Protein AF-A0A7M3E3V0-F1 (afdb_monomer_lite)

Organism: Rhizobium leguminosarum (NCBI:txid384)

Foldseek 3Di:
DDDPPDPDDDDPPDDPVNVVVVVVVCVVCPVVVVVVVVVVVVVVLVVLQDPVSVVVVCCCVVPVDDLCVVCVVVVHHSVVSVVSVVVSVDDPDD

pLDDT: mean 76.82, std 9.9, range [41.88, 89.06]

Radius of gyration: 22.64 Å; chains: 1; bounding box: 44×32×57 Å

Secondary structure (DSSP, 8-state):
---TT-S---PSSPPHHHHHHHHHHHHHHHHHHHHHHHHHHHHHHHHTS-HHHHHHHHHHHHH---HHHHHHHTTS-HHHHHHHHHHHHS----

Structure (mmCIF, N/CA/C/O backbone):
data_AF-A0A7M3E3V0-F1
#
_entry.id   AF-A0A7M3E3V0-F1
#
loop_
_atom_site.group_PDB
_atom_site.id
_atom_site.type_symbol
_atom_site.label_atom_id
_atom_site.label_alt_id
_atom_site.label_comp_id
_atom_site.label_asym_id
_atom_site.label_entity_id
_atom_site.label_seq_id
_atom_site.pdbx_PDB_ins_code
_atom_site.Cartn_x
_atom_site.Cartn_y
_atom_site.Cartn_z
_atom_site.occupancy
_atom_site.B_iso_or_equiv
_atom_site.auth_seq_id
_atom_site.auth_comp_id
_atom_site.auth_asym_id
_atom_site.auth_atom_id
_atom_site.pdbx_PDB_model_num
ATOM 1 N N . MET A 1 1 ? 17.456 -20.615 -23.378 1.00 43.47 1 MET A N 1
ATOM 2 C CA . MET A 1 1 ? 16.477 -20.514 -22.271 1.00 43.47 1 MET A CA 1
ATOM 3 C C . MET A 1 1 ? 16.584 -19.126 -21.655 1.00 43.47 1 MET A C 1
ATOM 5 O O . MET A 1 1 ? 17.691 -18.704 -21.343 1.00 43.47 1 MET A O 1
ATOM 9 N N . MET A 1 2 ? 15.472 -18.395 -21.548 1.00 53.22 2 MET A N 1
ATOM 10 C CA . MET A 1 2 ? 15.442 -17.047 -20.965 1.00 53.22 2 MET A CA 1
ATOM 11 C C . MET A 1 2 ? 15.633 -17.151 -19.446 1.00 53.22 2 MET A C 1
ATOM 13 O O . MET A 1 2 ? 14.904 -17.886 -18.784 1.00 53.22 2 MET A O 1
ATOM 17 N N . LYS A 1 3 ? 16.619 -16.440 -18.884 1.00 50.69 3 LYS A N 1
ATOM 18 C CA . LYS A 1 3 ? 16.751 -16.308 -17.426 1.00 50.69 3 LYS A CA 1
ATOM 19 C C . LYS A 1 3 ? 15.650 -15.372 -16.909 1.00 50.69 3 LYS A C 1
ATOM 21 O O . LYS A 1 3 ? 15.401 -14.350 -17.556 1.00 50.69 3 LYS A O 1
ATOM 26 N N . PRO A 1 4 ? 15.020 -15.663 -15.759 1.00 41.88 4 PRO A N 1
ATOM 27 C CA . PRO A 1 4 ? 14.064 -14.741 -15.157 1.00 41.88 4 PRO A CA 1
ATOM 28 C C . PRO A 1 4 ? 14.765 -13.403 -14.869 1.00 41.88 4 PRO A C 1
ATOM 30 O O . PRO A 1 4 ? 15.681 -13.343 -14.055 1.00 41.88 4 PRO A O 1
ATOM 33 N N . GLY A 1 5 ? 14.373 -12.350 -15.598 1.00 60.50 5 GLY A N 1
ATOM 34 C CA . GLY A 1 5 ? 14.910 -10.988 -15.460 1.00 60.50 5 GLY A CA 1
ATOM 35 C C . GLY A 1 5 ? 15.518 -10.368 -16.726 1.00 60.50 5 GLY A C 1
ATOM 36 O O . GLY A 1 5 ? 15.683 -9.151 -16.771 1.00 60.50 5 GLY A O 1
ATOM 37 N N . ALA A 1 6 ? 15.811 -11.150 -17.769 1.00 66.12 6 ALA A N 1
ATOM 38 C CA . ALA A 1 6 ? 16.307 -10.600 -19.033 1.00 66.12 6 ALA A CA 1
ATOM 39 C C . ALA A 1 6 ? 15.148 -10.033 -19.873 1.00 66.12 6 ALA A C 1
ATOM 41 O O . ALA A 1 6 ? 14.236 -10.768 -20.247 1.00 66.12 6 ALA A O 1
ATOM 42 N N . MET A 1 7 ? 15.170 -8.720 -20.140 1.00 67.12 7 MET A N 1
ATOM 43 C CA . MET A 1 7 ? 14.136 -8.049 -20.944 1.00 67.12 7 MET A CA 1
ATOM 44 C C . MET A 1 7 ? 14.368 -8.156 -22.451 1.00 67.12 7 MET A C 1
ATOM 46 O O . MET A 1 7 ? 13.404 -8.087 -23.204 1.00 67.12 7 MET A O 1
ATOM 50 N N . ASP A 1 8 ? 15.622 -8.292 -22.875 1.00 72.19 8 ASP A N 1
ATOM 51 C CA . ASP A 1 8 ? 16.003 -8.374 -24.281 1.00 72.19 8 ASP A CA 1
ATOM 52 C C . ASP A 1 8 ? 17.250 -9.262 -24.409 1.00 72.19 8 ASP A C 1
ATOM 54 O O . ASP A 1 8 ? 18.092 -9.286 -23.505 1.00 72.19 8 ASP A O 1
ATOM 58 N N . PHE A 1 9 ? 17.351 -10.016 -25.502 1.00 77.69 9 PHE A N 1
ATOM 59 C CA . PHE A 1 9 ? 18.486 -10.894 -25.790 1.00 77.69 9 PHE A CA 1
ATOM 60 C C . PHE A 1 9 ? 19.093 -10.499 -27.132 1.00 77.69 9 PHE A C 1
ATOM 62 O O . PHE A 1 9 ? 18.518 -10.751 -28.187 1.00 77.69 9 PHE A O 1
ATOM 69 N N . LEU A 1 10 ? 20.289 -9.913 -27.086 1.00 78.50 10 LEU A N 1
ATOM 70 C CA . LEU A 1 10 ? 21.053 -9.558 -28.277 1.00 78.50 10 LEU A CA 1
ATOM 71 C C . LEU A 1 10 ? 22.055 -10.670 -28.586 1.00 78.50 10 LEU A C 1
ATOM 73 O O . LEU A 1 10 ? 22.961 -10.947 -27.798 1.00 78.50 10 LEU A O 1
ATOM 77 N N . THR A 1 11 ? 21.876 -11.321 -29.734 1.00 76.31 11 THR A N 1
ATOM 78 C CA . THR A 1 11 ? 22.788 -12.368 -30.212 1.00 76.31 11 THR A CA 1
ATOM 79 C C . THR A 1 11 ? 23.861 -11.727 -31.082 1.00 76.31 11 THR A C 1
ATOM 81 O O . THR A 1 11 ? 23.567 -10.842 -31.882 1.00 76.31 11 THR A O 1
ATOM 84 N N . LYS A 1 12 ? 25.120 -12.136 -30.907 1.00 72.38 12 LYS A N 1
ATOM 85 C CA . LYS A 1 12 ? 26.232 -11.589 -31.690 1.00 72.38 12 LYS A CA 1
ATOM 86 C C . LYS A 1 12 ? 26.132 -11.986 -33.178 1.00 72.38 12 LYS A C 1
ATOM 88 O O . LYS A 1 12 ? 25.685 -13.099 -33.450 1.00 72.38 12 LYS A O 1
ATOM 93 N N . PRO A 1 13 ? 26.640 -11.147 -34.102 1.00 79.31 13 PRO A N 1
ATOM 94 C CA . PRO A 1 13 ? 27.142 -9.792 -33.868 1.00 79.31 13 PRO A CA 1
ATOM 95 C C . PRO A 1 13 ? 25.971 -8.801 -33.762 1.00 79.31 13 PRO A C 1
ATOM 97 O O . PRO A 1 13 ? 25.211 -8.619 -34.706 1.00 79.31 13 PRO A O 1
ATOM 100 N N . ALA A 1 14 ? 25.823 -8.164 -32.600 1.00 75.44 14 ALA A N 1
ATOM 101 C CA . ALA A 1 14 ? 24.856 -7.091 -32.405 1.00 75.44 14 ALA A CA 1
ATOM 102 C C . ALA A 1 14 ? 25.562 -5.761 -32.675 1.00 75.44 14 ALA A C 1
ATOM 104 O O . ALA A 1 14 ? 26.685 -5.569 -32.210 1.00 75.44 14 ALA A O 1
ATOM 105 N N . SER A 1 15 ? 24.922 -4.871 -33.430 1.00 85.69 15 SER A N 1
ATOM 106 C CA . SER A 1 15 ? 25.475 -3.540 -33.689 1.00 85.69 15 SER A CA 1
ATOM 107 C C . SER A 1 15 ? 25.353 -2.643 -32.453 1.00 85.69 15 SER A C 1
ATOM 109 O O . SER A 1 15 ? 24.428 -2.810 -31.649 1.00 85.69 15 SER A O 1
ATOM 111 N N . ASP A 1 16 ? 26.235 -1.651 -32.335 1.00 85.06 16 ASP A N 1
ATOM 112 C CA . ASP A 1 16 ? 26.190 -0.655 -31.257 1.00 85.06 16 ASP A CA 1
ATOM 113 C C . ASP A 1 16 ? 24.848 0.089 -31.226 1.00 85.06 16 ASP A C 1
ATOM 115 O O . ASP A 1 16 ? 24.292 0.338 -30.156 1.00 85.06 16 ASP A O 1
ATOM 119 N N . GLN A 1 17 ? 24.261 0.357 -32.396 1.00 85.19 17 GLN A N 1
ATOM 120 C CA . GLN A 1 17 ? 22.945 0.986 -32.493 1.00 85.19 17 GLN A CA 1
ATOM 121 C C . GLN A 1 17 ? 21.845 0.090 -31.909 1.00 85.19 17 GLN A C 1
ATOM 123 O O . GLN A 1 17 ? 20.986 0.558 -31.169 1.00 85.19 17 GLN A O 1
ATOM 128 N N . THR A 1 18 ? 21.905 -1.220 -32.163 1.00 85.12 18 THR A N 1
ATOM 129 C CA . THR A 1 18 ? 20.943 -2.184 -31.607 1.00 85.12 18 THR A CA 1
ATOM 130 C C . THR A 1 18 ? 21.032 -2.254 -30.078 1.00 85.12 18 THR A C 1
ATOM 132 O O . THR A 1 18 ? 20.011 -2.387 -29.401 1.00 85.12 18 THR A O 1
ATOM 135 N N . LEU A 1 19 ? 22.241 -2.129 -29.520 1.00 84.44 19 LEU A N 1
ATOM 136 C CA . LEU A 1 19 ? 22.463 -2.029 -28.075 1.00 84.44 19 LEU A CA 1
ATOM 137 C C . LEU A 1 19 ? 21.860 -0.742 -27.497 1.00 84.44 19 LEU A C 1
ATOM 139 O O . LEU A 1 19 ? 21.129 -0.798 -26.505 1.00 84.44 19 LEU A O 1
ATOM 143 N N . LEU A 1 20 ? 22.128 0.406 -28.125 1.00 89.06 20 LEU A N 1
ATOM 144 C CA . LEU A 1 20 ? 21.607 1.704 -27.690 1.00 89.06 20 LEU A CA 1
ATOM 145 C C . LEU A 1 20 ? 20.075 1.759 -27.753 1.00 89.06 20 LEU A C 1
ATOM 147 O O . LEU A 1 20 ? 19.440 2.236 -26.809 1.00 89.06 20 LEU A O 1
ATOM 151 N N . ASP A 1 21 ? 19.475 1.196 -28.801 1.00 86.56 21 ASP A N 1
ATOM 152 C CA . ASP A 1 21 ? 18.022 1.122 -28.956 1.00 86.56 21 ASP A CA 1
ATOM 153 C C . ASP A 1 21 ? 17.386 0.245 -27.868 1.00 86.56 21 ASP A C 1
ATOM 155 O O . ASP A 1 21 ? 16.375 0.623 -27.268 1.00 86.56 21 ASP A O 1
ATOM 159 N N . ALA A 1 22 ? 17.992 -0.903 -27.548 1.00 85.94 22 ALA A N 1
ATOM 160 C CA . ALA A 1 22 ? 17.515 -1.780 -26.480 1.00 85.94 22 ALA A CA 1
ATOM 161 C C . ALA A 1 22 ? 17.539 -1.080 -25.106 1.00 85.94 22 ALA A C 1
ATOM 163 O O . ALA A 1 22 ? 16.560 -1.147 -24.353 1.00 85.94 22 ALA A O 1
ATOM 164 N N . VAL A 1 23 ? 18.612 -0.340 -24.802 1.00 86.56 23 VAL A N 1
ATOM 165 C CA . VAL A 1 23 ? 18.719 0.477 -23.579 1.00 86.56 23 VAL A CA 1
ATOM 166 C C . VAL A 1 23 ? 17.694 1.616 -23.579 1.00 86.56 23 VAL A C 1
ATOM 168 O O . VAL A 1 23 ? 17.062 1.885 -22.554 1.00 86.56 23 VAL A O 1
ATOM 171 N N . GLY A 1 24 ? 17.471 2.260 -24.727 1.00 87.94 24 GLY A N 1
ATOM 172 C CA . GLY A 1 24 ? 16.455 3.298 -24.892 1.00 87.94 24 GLY A CA 1
ATOM 173 C C . GLY A 1 24 ? 15.049 2.786 -24.571 1.00 87.94 24 GLY A C 1
ATOM 174 O O . GLY A 1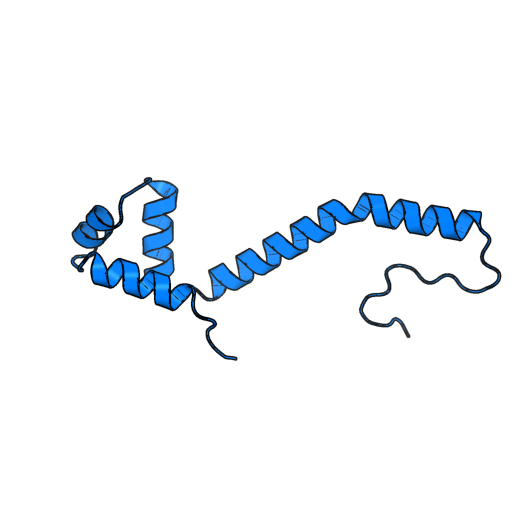 24 ? 14.348 3.375 -23.743 1.00 87.94 24 GLY A O 1
ATOM 175 N N . ARG A 1 25 ? 14.666 1.637 -25.144 1.00 84.00 25 ARG A N 1
ATOM 176 C CA . ARG A 1 25 ? 13.377 0.973 -24.873 1.00 84.00 25 ARG A CA 1
ATOM 177 C C . ARG A 1 25 ? 13.213 0.611 -23.399 1.00 84.00 25 ARG A C 1
ATOM 179 O O . ARG A 1 25 ? 12.141 0.817 -22.828 1.00 84.00 25 ARG A O 1
ATOM 186 N N . TYR A 1 26 ? 14.275 0.112 -22.769 1.00 84.50 26 TYR A N 1
ATOM 187 C CA . TYR A 1 26 ? 14.275 -0.190 -21.340 1.00 84.50 26 TYR A CA 1
ATOM 188 C C . TYR A 1 26 ? 13.997 1.056 -20.495 1.00 84.50 26 TYR A C 1
ATOM 190 O O . TYR A 1 26 ? 13.113 1.036 -19.638 1.00 84.50 26 TYR A O 1
ATOM 198 N N . ARG A 1 27 ? 14.713 2.154 -20.761 1.00 85.31 27 ARG A N 1
ATOM 199 C CA . ARG A 1 27 ? 14.604 3.399 -19.991 1.00 85.31 27 ARG A CA 1
ATOM 200 C C . ARG A 1 27 ? 13.204 4.004 -20.065 1.00 85.31 27 ARG A C 1
ATOM 202 O O . ARG A 1 27 ? 12.692 4.453 -19.047 1.00 85.31 27 ARG A O 1
ATOM 209 N N . VAL A 1 28 ? 12.567 3.966 -21.236 1.00 87.44 28 VAL A N 1
ATOM 210 C CA . VAL A 1 28 ? 11.187 4.452 -21.418 1.00 87.44 28 VAL A CA 1
ATOM 211 C C . VAL A 1 28 ? 10.185 3.604 -20.627 1.00 87.44 28 VAL 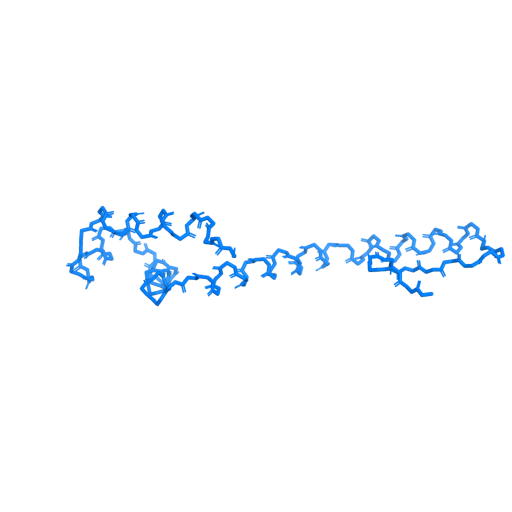A C 1
ATOM 213 O O . VAL A 1 28 ? 9.256 4.134 -20.023 1.00 87.44 28 VAL A O 1
ATOM 216 N N . GLY A 1 29 ? 10.376 2.283 -20.587 1.00 80.88 29 GLY A N 1
ATOM 217 C CA . GLY A 1 29 ? 9.496 1.371 -19.852 1.00 80.88 29 GLY A CA 1
ATOM 218 C C . GLY A 1 29 ? 9.754 1.303 -18.342 1.00 80.88 29 GLY A C 1
ATOM 219 O O . GLY A 1 29 ? 8.931 0.743 -17.615 1.00 80.88 29 GLY A O 1
ATOM 220 N N . TRP A 1 30 ? 10.880 1.836 -17.863 1.00 83.25 30 TRP A N 1
ATOM 221 C CA . TRP A 1 30 ? 11.322 1.698 -16.476 1.00 83.25 30 TRP A CA 1
ATOM 222 C C . TRP A 1 30 ? 10.362 2.320 -15.448 1.00 83.25 30 TRP A C 1
ATOM 224 O O . TRP A 1 30 ? 9.953 1.582 -14.548 1.00 83.25 30 TRP A O 1
ATOM 234 N N . PRO A 1 31 ? 9.905 3.586 -15.587 1.00 84.50 31 PRO A N 1
ATOM 235 C CA . PRO A 1 31 ? 9.034 4.218 -14.591 1.00 84.50 31 PRO A CA 1
ATOM 236 C C . PRO A 1 31 ? 7.739 3.433 -14.351 1.00 84.50 31 PRO A C 1
ATOM 238 O O . PRO A 1 31 ? 7.397 3.094 -13.217 1.00 84.50 31 PRO A O 1
ATOM 241 N N . ARG A 1 32 ? 7.076 3.022 -15.438 1.00 83.38 32 ARG A N 1
ATOM 242 C CA . ARG A 1 32 ? 5.822 2.258 -15.389 1.00 83.38 32 ARG A CA 1
ATOM 243 C C . ARG A 1 32 ? 6.002 0.886 -14.732 1.00 83.38 32 ARG A C 1
ATOM 245 O O . ARG A 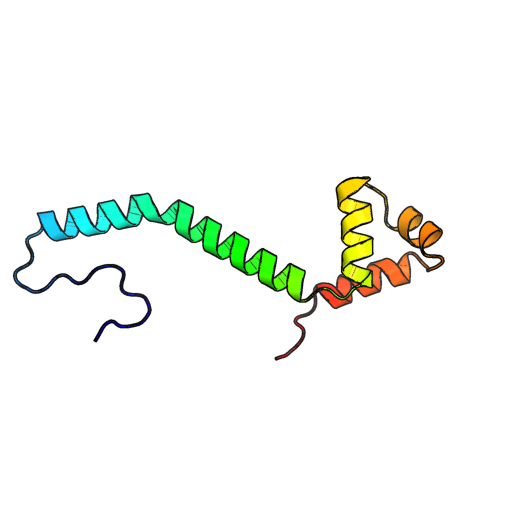1 32 ? 5.110 0.396 -14.044 1.00 83.38 32 ARG A O 1
ATOM 252 N N . ARG A 1 33 ? 7.166 0.254 -14.917 1.00 81.31 33 ARG A N 1
ATOM 253 C CA . ARG A 1 33 ? 7.505 -1.016 -14.253 1.00 81.31 33 ARG A CA 1
ATOM 254 C C . ARG A 1 33 ? 7.767 -0.819 -12.766 1.00 81.31 33 ARG A C 1
ATOM 256 O O . ARG A 1 33 ? 7.277 -1.615 -11.969 1.00 81.31 33 ARG A O 1
ATOM 263 N N . THR A 1 34 ? 8.503 0.223 -12.381 1.00 84.31 34 THR A N 1
ATOM 264 C CA . THR A 1 34 ? 8.733 0.529 -10.963 1.00 84.31 34 THR A CA 1
ATOM 265 C C . THR A 1 34 ? 7.430 0.846 -10.236 1.00 84.31 34 THR A C 1
ATOM 267 O O . THR A 1 34 ? 7.206 0.322 -9.147 1.00 84.31 34 THR A O 1
ATOM 270 N N . GLU A 1 35 ? 6.519 1.589 -10.866 1.00 86.31 35 GLU A N 1
ATOM 271 C CA . GLU A 1 35 ? 5.174 1.826 -10.335 1.00 86.31 35 GLU A CA 1
ATOM 272 C C . GLU A 1 35 ? 4.389 0.523 -10.178 1.00 86.31 35 GLU A C 1
ATOM 274 O O . GLU A 1 35 ? 3.837 0.264 -9.111 1.00 86.31 35 GLU A O 1
ATOM 279 N N . ALA A 1 36 ? 4.393 -0.348 -11.191 1.00 85.38 36 ALA A N 1
ATOM 280 C CA . ALA A 1 36 ? 3.713 -1.639 -11.114 1.00 85.38 36 ALA A CA 1
ATOM 281 C C . ALA A 1 36 ? 4.254 -2.525 -9.976 1.00 85.38 36 ALA A C 1
ATOM 283 O O . ALA A 1 36 ? 3.478 -3.205 -9.305 1.00 85.38 36 ALA A O 1
ATOM 284 N N . ILE A 1 37 ? 5.566 -2.494 -9.712 1.00 87.38 37 ILE A N 1
ATOM 28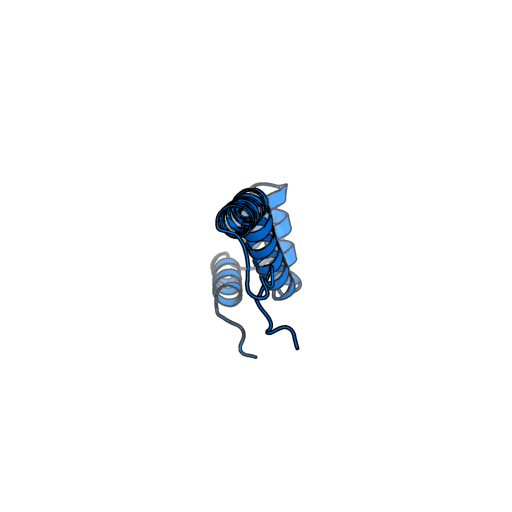5 C CA . ILE A 1 37 ? 6.181 -3.201 -8.577 1.00 87.38 37 ILE A CA 1
ATOM 286 C C . ILE A 1 37 ? 5.686 -2.623 -7.247 1.00 87.38 37 ILE A C 1
ATOM 288 O O . ILE A 1 37 ? 5.330 -3.382 -6.344 1.00 87.38 37 ILE A O 1
ATOM 292 N N . VAL A 1 38 ? 5.631 -1.294 -7.122 1.00 87.06 38 VAL A N 1
ATOM 293 C CA . VAL A 1 38 ? 5.121 -0.618 -5.920 1.00 87.06 38 VAL A CA 1
ATOM 294 C C . VAL A 1 38 ? 3.648 -0.955 -5.691 1.00 87.06 38 VAL A C 1
ATOM 296 O O . VAL A 1 38 ? 3.280 -1.359 -4.588 1.00 87.06 38 VAL A O 1
ATOM 299 N N . VAL A 1 39 ? 2.816 -0.865 -6.731 1.00 87.56 39 VAL A N 1
ATOM 300 C CA . VAL A 1 39 ? 1.390 -1.213 -6.672 1.00 87.56 39 VAL A CA 1
ATOM 301 C C . VAL A 1 39 ? 1.210 -2.671 -6.265 1.00 87.56 39 VAL A C 1
ATOM 303 O O . VAL A 1 39 ? 0.463 -2.949 -5.331 1.00 87.56 39 VAL A O 1
ATOM 306 N N . LYS A 1 40 ? 1.937 -3.600 -6.896 1.00 86.75 40 LYS A N 1
ATOM 307 C CA . LYS A 1 40 ? 1.880 -5.024 -6.550 1.00 86.75 40 LYS A CA 1
ATOM 308 C C . LYS A 1 40 ? 2.236 -5.258 -5.081 1.00 86.75 40 LYS A C 1
ATOM 310 O O . LYS A 1 40 ? 1.493 -5.932 -4.376 1.00 86.75 40 LYS A O 1
ATOM 315 N N . ARG A 1 41 ? 3.317 -4.644 -4.595 1.00 84.81 41 ARG A N 1
ATOM 316 C CA . ARG A 1 41 ? 3.742 -4.751 -3.192 1.00 84.81 41 ARG A CA 1
ATOM 317 C C . ARG A 1 41 ? 2.701 -4.179 -2.226 1.00 84.81 41 ARG A C 1
ATOM 319 O O . ARG A 1 41 ? 2.497 -4.724 -1.144 1.00 84.81 41 ARG A O 1
ATOM 326 N N . ASN A 1 42 ? 2.039 -3.087 -2.601 1.00 83.75 42 ASN A N 1
ATOM 327 C CA . ASN A 1 42 ? 0.969 -2.495 -1.800 1.00 83.75 42 ASN A CA 1
ATOM 328 C C . ASN A 1 42 ? -0.275 -3.391 -1.769 1.00 83.75 42 ASN A C 1
ATOM 330 O O . ASN A 1 42 ? -0.852 -3.576 -0.702 1.00 83.75 42 ASN A O 1
ATOM 334 N N . LEU A 1 43 ? -0.651 -3.997 -2.897 1.00 85.12 43 LEU A N 1
ATOM 335 C CA . LEU A 1 43 ? -1.747 -4.966 -2.961 1.00 85.12 43 LEU A CA 1
ATOM 336 C C . LEU A 1 43 ? -1.457 -6.216 -2.121 1.00 85.12 43 LEU A C 1
ATOM 338 O O . LEU A 1 43 ? -2.334 -6.668 -1.392 1.00 85.12 43 LEU A O 1
ATOM 342 N N . GLU A 1 44 ? -0.226 -6.734 -2.156 1.00 85.25 44 GLU A N 1
ATOM 343 C CA . GLU A 1 44 ? 0.202 -7.843 -1.294 1.00 85.25 44 GLU A CA 1
ATOM 344 C C . GLU A 1 44 ? 0.053 -7.478 0.189 1.00 85.25 44 GLU A C 1
ATOM 346 O O . GLU A 1 44 ? -0.567 -8.217 0.951 1.00 85.25 44 GLU A O 1
ATOM 351 N N . ARG A 1 45 ? 0.533 -6.295 0.597 1.00 80.69 45 ARG A N 1
ATOM 352 C CA . ARG A 1 45 ? 0.381 -5.795 1.974 1.00 80.69 45 ARG A CA 1
ATOM 353 C C . ARG A 1 45 ? -1.084 -5.636 2.381 1.00 80.69 45 ARG A C 1
ATOM 355 O O . ARG A 1 45 ? -1.440 -6.023 3.489 1.00 80.69 45 ARG A O 1
ATOM 362 N N . LEU A 1 46 ? -1.931 -5.112 1.492 1.00 81.25 46 LEU A N 1
ATOM 363 C CA . LEU A 1 46 ? -3.376 -5.007 1.724 1.00 81.25 46 LEU A CA 1
ATOM 364 C C . LEU A 1 46 ? -4.029 -6.387 1.885 1.00 81.25 46 LEU A C 1
ATOM 366 O O . LEU A 1 46 ? -4.897 -6.552 2.740 1.00 81.25 46 LEU A O 1
ATOM 370 N N . GLY A 1 47 ? -3.593 -7.383 1.110 1.00 81.69 47 GLY A N 1
ATOM 371 C CA . GLY A 1 47 ? -4.059 -8.767 1.216 1.00 81.69 47 GLY A CA 1
ATOM 372 C C . GLY A 1 47 ? -3.679 -9.447 2.535 1.00 81.69 47 GLY A C 1
ATOM 373 O O . GLY A 1 47 ? -4.409 -10.315 3.006 1.00 81.69 47 GLY A O 1
ATOM 374 N N . MET A 1 48 ? -2.585 -9.023 3.175 1.00 81.00 48 MET A N 1
ATOM 375 C CA . MET A 1 48 ? -2.162 -9.540 4.484 1.00 81.00 48 MET A CA 1
ATOM 376 C C . MET A 1 48 ? -2.944 -8.946 5.665 1.00 81.00 48 MET A C 1
ATOM 378 O O . MET A 1 48 ? -2.789 -9.425 6.793 1.00 81.00 48 MET A O 1
ATOM 382 N N . LEU A 1 49 ? -3.778 -7.923 5.439 1.00 81.31 49 LEU A N 1
ATOM 383 C CA . LEU A 1 49 ? -4.602 -7.313 6.482 1.00 81.31 49 LEU A CA 1
ATOM 384 C C . LEU A 1 49 ? -5.781 -8.221 6.865 1.00 81.31 49 LEU A C 1
ATOM 386 O O . LEU A 1 49 ? -6.568 -8.679 6.024 1.00 81.31 49 LEU A O 1
ATOM 390 N N . THR A 1 50 ? -5.952 -8.414 8.172 1.00 81.31 50 THR A N 1
ATOM 391 C CA . THR A 1 50 ? -7.130 -9.068 8.756 1.00 81.31 50 THR A CA 1
ATOM 392 C C . THR A 1 50 ? -8.397 -8.250 8.497 1.00 81.31 50 THR A C 1
ATOM 394 O O . THR A 1 50 ? -8.335 -7.060 8.185 1.00 81.31 50 THR A O 1
ATOM 397 N N . HIS A 1 51 ? -9.566 -8.882 8.638 1.00 79.06 51 HIS A N 1
ATOM 398 C CA . HIS A 1 51 ? -10.862 -8.228 8.436 1.00 79.06 51 HIS A CA 1
ATOM 399 C C . HIS A 1 51 ? -10.989 -6.921 9.241 1.00 79.06 51 HIS A C 1
ATOM 401 O O . HIS A 1 51 ? -11.220 -5.868 8.653 1.00 79.06 51 HIS A O 1
ATOM 407 N N . CYS A 1 52 ? -10.690 -6.959 10.545 1.00 74.94 52 CYS A N 1
ATOM 408 C CA . CYS A 1 52 ? -10.720 -5.763 11.391 1.00 74.94 52 CYS A CA 1
ATOM 409 C C . CYS A 1 52 ? -9.687 -4.696 10.989 1.00 74.94 52 CYS A C 1
ATOM 411 O O . CYS A 1 52 ? -9.965 -3.508 11.101 1.00 74.94 52 CYS A O 1
ATOM 413 N N . GLU A 1 53 ? -8.487 -5.081 10.537 1.00 77.75 53 GLU A N 1
ATOM 414 C CA . GLU A 1 53 ? -7.480 -4.111 10.073 1.00 77.75 53 GLU A CA 1
ATOM 415 C C . GLU A 1 53 ? -7.956 -3.378 8.807 1.00 77.75 53 GLU A C 1
ATOM 417 O O . GLU A 1 53 ? -7.722 -2.178 8.666 1.00 77.75 53 GLU A O 1
ATOM 422 N N . ARG A 1 54 ? -8.681 -4.069 7.916 1.00 80.75 54 ARG A N 1
ATOM 423 C CA . ARG A 1 54 ? -9.298 -3.469 6.722 1.00 80.75 54 ARG A CA 1
ATOM 424 C C . ARG A 1 54 ? -10.450 -2.525 7.046 1.00 80.75 54 ARG A C 1
ATOM 426 O O . ARG A 1 54 ? -10.560 -1.495 6.386 1.00 80.75 54 ARG A O 1
ATOM 433 N N . GLU A 1 55 ? -11.288 -2.852 8.026 1.00 78.75 55 GLU A N 1
ATOM 434 C CA . GLU A 1 55 ? -12.365 -1.955 8.465 1.00 78.75 55 GLU A CA 1
ATOM 435 C C . GLU A 1 55 ? -11.808 -0.651 9.029 1.00 78.75 55 GLU A C 1
ATOM 437 O O . GLU A 1 55 ? -12.206 0.427 8.595 1.00 78.75 55 GLU A O 1
ATOM 442 N N . ILE A 1 56 ? -10.803 -0.740 9.905 1.00 75.94 56 ILE A N 1
ATOM 443 C CA . ILE A 1 56 ? -10.150 0.448 10.464 1.00 75.94 56 ILE A CA 1
ATOM 444 C C . ILE A 1 56 ? -9.512 1.289 9.351 1.00 75.94 56 ILE A C 1
ATOM 446 O O . ILE A 1 56 ? -9.688 2.505 9.326 1.00 75.94 56 ILE A O 1
ATOM 450 N N . LEU A 1 57 ? -8.804 0.661 8.403 1.00 78.75 57 LEU A N 1
ATOM 451 C CA . LEU A 1 57 ? -8.206 1.373 7.270 1.00 78.75 57 LEU A CA 1
ATOM 452 C C . LEU A 1 57 ? -9.275 2.076 6.415 1.00 78.75 57 LEU A C 1
ATOM 454 O O . LEU A 1 57 ? -9.071 3.217 6.009 1.00 78.75 57 LEU A O 1
ATOM 458 N N . ARG A 1 58 ? -10.422 1.429 6.165 1.00 79.44 58 ARG A N 1
ATOM 459 C CA . ARG A 1 58 ? -11.548 2.047 5.448 1.00 79.44 58 ARG A CA 1
ATOM 460 C C . ARG A 1 58 ? -12.071 3.276 6.176 1.00 79.44 58 ARG A C 1
ATOM 462 O O . ARG A 1 58 ? -12.225 4.306 5.528 1.00 79.44 58 ARG A O 1
ATOM 469 N N . GLU A 1 59 ? -12.301 3.196 7.483 1.00 73.69 59 GLU A N 1
ATOM 470 C CA . GLU A 1 59 ? -12.816 4.323 8.270 1.00 73.69 59 GLU A CA 1
ATOM 471 C C . GLU A 1 59 ? -11.828 5.503 8.317 1.00 73.69 59 GLU A C 1
ATOM 473 O O . GLU A 1 59 ? -12.237 6.654 8.162 1.00 73.69 59 GLU A O 1
ATOM 478 N N . VAL A 1 60 ? -10.520 5.240 8.439 1.00 75.25 60 VAL A N 1
ATOM 479 C CA . VAL A 1 60 ? -9.485 6.292 8.369 1.00 75.25 60 VAL A CA 1
ATOM 480 C C . VAL A 1 60 ? -9.449 6.935 6.982 1.00 75.25 60 VAL A C 1
ATOM 482 O O . VAL A 1 60 ? -9.471 8.157 6.874 1.00 75.25 60 VAL A O 1
ATOM 485 N N . VAL A 1 61 ? -9.399 6.135 5.914 1.00 70.00 61 VAL A N 1
ATOM 486 C CA . VAL A 1 61 ? -9.188 6.639 4.545 1.00 70.00 61 VAL A CA 1
ATOM 487 C C . VAL A 1 61 ? -10.424 7.354 4.002 1.00 70.00 61 VAL A C 1
ATOM 489 O O . VAL A 1 61 ? -10.290 8.366 3.323 1.00 70.00 61 VAL A O 1
ATOM 492 N N . THR A 1 62 ? -11.627 6.853 4.291 1.00 65.88 62 THR A N 1
ATOM 493 C CA . THR A 1 62 ? -12.870 7.438 3.757 1.00 65.88 62 THR A CA 1
ATOM 494 C C . THR A 1 62 ? -13.377 8.625 4.566 1.00 65.88 62 THR A C 1
ATOM 496 O O . THR A 1 62 ? -14.023 9.501 3.998 1.00 65.88 62 THR A O 1
ATOM 499 N N . ARG A 1 63 ? -13.107 8.672 5.877 1.00 71.94 63 ARG A N 1
ATOM 500 C CA . ARG A 1 63 ? -13.680 9.689 6.775 1.00 71.94 63 ARG A CA 1
ATOM 501 C C . ARG A 1 63 ? -12.641 10.562 7.479 1.00 71.94 63 ARG A C 1
ATOM 503 O O . ARG A 1 63 ? -13.034 11.467 8.206 1.00 71.94 63 ARG A O 1
ATOM 510 N N . GLY A 1 64 ? -11.342 10.295 7.310 1.00 70.88 64 GLY A N 1
ATOM 511 C CA . GLY A 1 64 ? -10.267 11.049 7.967 1.00 70.88 64 GLY A CA 1
ATOM 512 C C . GLY A 1 64 ? -10.297 10.954 9.497 1.00 70.88 64 GLY A C 1
ATOM 513 O O . GLY A 1 64 ? -9.831 11.865 10.178 1.00 70.88 64 GLY A O 1
ATOM 514 N N . ARG A 1 65 ? -10.901 9.894 10.052 1.00 74.69 65 ARG A N 1
ATOM 515 C CA . ARG A 1 65 ? -11.159 9.782 11.494 1.00 74.69 65 ARG A CA 1
ATOM 516 C C . ARG A 1 65 ? -9.882 9.528 12.286 1.00 74.69 65 ARG A C 1
ATOM 518 O O . ARG A 1 65 ? -9.024 8.740 11.890 1.00 74.69 65 ARG A O 1
ATOM 525 N N . LEU A 1 66 ? -9.805 10.154 13.458 1.00 74.94 66 LEU A N 1
ATOM 526 C CA . LEU A 1 66 ? -8.746 9.912 14.436 1.00 74.94 66 LEU A CA 1
ATOM 527 C C . LEU A 1 66 ? -8.941 8.542 15.097 1.00 74.94 66 LEU A C 1
ATOM 529 O O . LEU A 1 66 ? -10.070 8.114 15.335 1.00 74.94 66 LEU A O 1
ATOM 533 N N . ASN A 1 67 ? -7.850 7.891 15.505 1.00 75.50 67 ASN A N 1
ATOM 534 C CA . ASN A 1 67 ? -7.886 6.578 16.165 1.00 75.50 67 ASN A CA 1
ATOM 535 C C . ASN A 1 67 ? -8.859 6.517 17.341 1.00 75.50 67 ASN A C 1
ATOM 537 O O . ASN A 1 67 ? -9.524 5.507 17.529 1.00 75.50 67 ASN A O 1
ATOM 541 N N . LYS A 1 68 ? -8.947 7.602 18.121 1.00 77.06 68 LYS A N 1
ATOM 542 C CA . LYS A 1 68 ? -9.846 7.706 19.276 1.00 77.06 68 LYS A CA 1
ATOM 543 C C . LYS A 1 68 ? -11.322 7.621 18.881 1.00 77.06 68 LYS A C 1
ATOM 545 O O . LYS A 1 68 ? -12.101 7.038 19.620 1.00 77.06 68 LYS A O 1
ATOM 550 N N . GLN A 1 69 ? -11.693 8.170 17.725 1.00 79.62 69 GLN A N 1
ATOM 551 C CA . GLN A 1 69 ? -13.064 8.105 17.209 1.00 79.62 69 GLN A CA 1
ATOM 552 C C . GLN A 1 69 ? -13.383 6.690 16.723 1.00 79.62 69 GLN A C 1
ATOM 554 O O . GLN A 1 69 ? -14.415 6.138 17.072 1.00 79.62 69 GLN A O 1
ATOM 559 N N . ILE A 1 70 ? -12.447 6.062 16.011 1.00 77.00 70 ILE A N 1
ATOM 560 C CA . ILE A 1 70 ? -12.600 4.678 15.541 1.00 77.00 70 ILE A CA 1
ATOM 561 C C . ILE A 1 70 ? -12.663 3.698 16.718 1.00 77.00 70 ILE A C 1
ATOM 563 O O . ILE A 1 70 ? -13.439 2.750 16.700 1.00 77.00 70 ILE A O 1
ATOM 567 N N . ALA A 1 71 ? -11.857 3.931 17.753 1.00 77.00 71 ALA A N 1
ATOM 568 C CA . ALA A 1 71 ? -11.883 3.165 18.990 1.00 77.00 71 ALA A CA 1
ATOM 569 C C . ALA A 1 71 ? -13.259 3.250 19.670 1.00 77.00 71 ALA A C 1
ATOM 571 O O . ALA A 1 71 ? -13.824 2.221 20.033 1.00 77.00 71 ALA A O 1
ATOM 572 N N . PHE A 1 72 ? -13.818 4.463 19.760 1.00 78.31 72 PHE A N 1
ATOM 573 C CA . PHE A 1 72 ? -15.157 4.701 20.293 1.00 78.31 72 PHE A CA 1
ATOM 574 C C . PHE A 1 72 ? -16.243 3.975 19.482 1.00 78.31 72 PHE A C 1
ATOM 576 O O . PHE A 1 72 ? -17.045 3.253 20.067 1.00 78.31 72 PHE A O 1
ATOM 583 N N . ASP A 1 73 ? -16.217 4.083 18.151 1.00 76.88 73 ASP A N 1
ATOM 584 C CA . ASP A 1 73 ? -17.202 3.440 17.267 1.00 76.88 73 ASP A CA 1
ATOM 585 C C . ASP A 1 73 ? -17.131 1.903 17.313 1.00 76.88 73 ASP A C 1
ATOM 587 O O . ASP A 1 73 ? -18.149 1.220 17.227 1.00 76.88 73 ASP A O 1
ATOM 591 N N . LEU A 1 74 ? -15.924 1.349 17.460 1.00 75.00 74 LEU A N 1
ATOM 592 C CA . LEU A 1 74 ? -15.686 -0.094 17.535 1.00 75.00 74 LEU A CA 1
ATOM 593 C C . LEU A 1 74 ? -15.806 -0.659 18.962 1.00 75.00 74 LEU A C 1
ATOM 595 O O . LEU A 1 74 ? -15.600 -1.858 19.151 1.00 75.00 74 LEU A O 1
ATOM 599 N N . GLY A 1 75 ? -16.093 0.175 19.970 1.00 78.06 75 GLY A N 1
ATOM 600 C CA . GLY A 1 75 ? -16.196 -0.246 21.372 1.00 78.06 75 GLY A CA 1
ATOM 601 C C . GLY A 1 75 ? -14.889 -0.791 21.965 1.00 78.06 75 GLY A C 1
ATOM 602 O O . GLY A 1 75 ? -14.915 -1.610 22.882 1.00 78.06 75 GLY A O 1
ATOM 603 N N . ILE A 1 76 ? -13.735 -0.373 21.436 1.00 81.50 76 ILE A N 1
ATOM 604 C CA . ILE A 1 76 ? -12.398 -0.811 21.871 1.00 81.50 76 ILE A CA 1
ATOM 605 C C . ILE A 1 76 ? -11.556 0.381 22.334 1.00 81.50 76 ILE A C 1
ATOM 607 O O . ILE A 1 76 ? -11.895 1.534 22.098 1.00 81.50 76 ILE A O 1
ATOM 611 N N . SER A 1 77 ? -10.425 0.132 22.997 1.00 83.88 77 SER A N 1
ATOM 612 C CA . SER A 1 77 ? -9.525 1.219 23.406 1.00 83.88 77 SER A CA 1
ATOM 613 C C . SER A 1 77 ? -8.664 1.733 22.238 1.00 83.88 77 SER A C 1
ATOM 615 O O . SER A 1 77 ? -8.282 0.965 21.351 1.00 83.88 77 SER A O 1
ATOM 617 N N . ASP A 1 78 ? -8.273 3.016 22.262 1.00 80.94 78 ASP A N 1
ATOM 618 C CA . ASP A 1 78 ? -7.311 3.597 21.297 1.00 80.94 78 ASP A CA 1
ATOM 619 C C . ASP A 1 78 ? -5.976 2.823 21.291 1.00 80.94 78 ASP A C 1
ATOM 621 O O . ASP A 1 78 ? -5.359 2.607 20.247 1.00 80.94 78 ASP A O 1
ATOM 625 N N . VAL A 1 79 ? -5.560 2.310 22.453 1.00 82.00 79 VAL A N 1
ATOM 626 C CA . VAL A 1 79 ? -4.371 1.454 22.576 1.00 82.00 79 VAL A CA 1
ATOM 627 C C . VAL A 1 79 ? -4.546 0.158 21.777 1.00 82.00 79 VAL A C 1
ATOM 629 O O . VAL A 1 79 ? -3.625 -0.261 21.079 1.00 82.00 79 VAL A O 1
ATOM 632 N N . THR A 1 80 ? -5.737 -0.448 21.798 1.00 80.25 80 THR A N 1
ATOM 633 C CA . THR A 1 80 ? -6.063 -1.656 21.021 1.00 80.25 80 THR A CA 1
ATOM 634 C C . THR A 1 80 ? -6.027 -1.392 19.513 1.00 80.25 80 THR A C 1
ATOM 636 O O . THR A 1 80 ? -5.516 -2.224 18.760 1.00 80.25 80 THR A O 1
ATOM 639 N N . VAL A 1 81 ? -6.516 -0.230 19.065 1.00 78.69 81 VAL A N 1
ATOM 640 C CA . VAL A 1 81 ? -6.440 0.196 17.655 1.00 78.69 81 VAL A CA 1
ATOM 641 C C . VAL A 1 81 ? -4.980 0.343 17.216 1.00 78.69 81 VAL A C 1
ATOM 643 O O . VAL A 1 81 ? -4.579 -0.240 16.207 1.00 78.69 81 VAL A O 1
ATOM 646 N N . LYS A 1 82 ? -4.151 1.032 18.013 1.00 79.06 82 LYS A N 1
ATOM 647 C CA . LYS A 1 82 ? -2.711 1.199 17.743 1.00 79.06 82 LYS A CA 1
ATOM 648 C C . LYS A 1 82 ? -1.952 -0.128 17.736 1.00 79.06 82 LYS A C 1
ATOM 650 O O . LYS A 1 82 ? -1.119 -0.349 16.860 1.00 79.06 82 LYS A O 1
ATOM 655 N N . LEU A 1 83 ? -2.254 -1.033 18.668 1.00 80.25 83 LEU A N 1
ATOM 656 C CA . LEU A 1 83 ? -1.652 -2.369 18.711 1.00 80.25 83 LEU A CA 1
ATOM 657 C C . LEU A 1 83 ? -2.013 -3.199 17.475 1.00 80.25 83 LEU A C 1
ATOM 659 O O . LEU A 1 83 ? -1.142 -3.866 16.919 1.00 80.25 83 LEU A O 1
ATOM 663 N N . ARG A 1 84 ? -3.263 -3.135 16.996 1.00 75.88 84 ARG A N 1
ATOM 664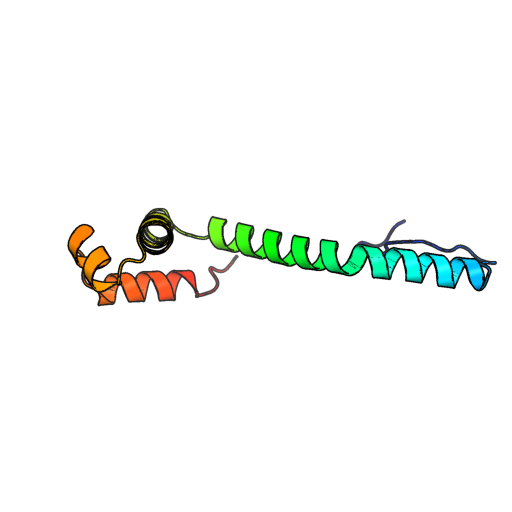 C CA . ARG A 1 84 ? -3.653 -3.786 15.732 1.00 75.88 84 ARG A CA 1
ATOM 665 C C . ARG A 1 84 ? -2.874 -3.235 14.542 1.00 75.88 84 ARG A C 1
ATOM 667 O O . ARG A 1 84 ? -2.438 -4.018 13.707 1.00 75.88 84 ARG A O 1
ATOM 674 N N . TRP A 1 85 ? -2.628 -1.928 14.489 1.00 73.44 85 TRP A N 1
ATOM 675 C CA . TRP A 1 85 ? -1.791 -1.336 13.440 1.00 73.44 85 TRP A CA 1
ATOM 676 C C . TRP A 1 85 ? -0.350 -1.822 13.492 1.00 73.44 85 TRP A C 1
ATOM 678 O O . TRP A 1 85 ? 0.181 -2.268 12.477 1.00 73.44 85 TRP A O 1
ATOM 688 N N . LEU A 1 86 ? 0.260 -1.812 14.679 1.00 74.56 86 LEU A N 1
ATOM 689 C CA . LEU A 1 86 ? 1.608 -2.342 14.893 1.00 74.56 86 LEU A CA 1
ATOM 690 C C . LEU A 1 86 ? 1.704 -3.817 14.479 1.00 74.56 86 LEU A C 1
ATOM 692 O O . LEU A 1 86 ? 2.668 -4.222 13.832 1.00 74.56 86 LEU A O 1
ATOM 696 N N . ARG A 1 87 ? 0.666 -4.613 14.761 1.00 69.06 87 ARG A N 1
ATOM 697 C CA . ARG A 1 87 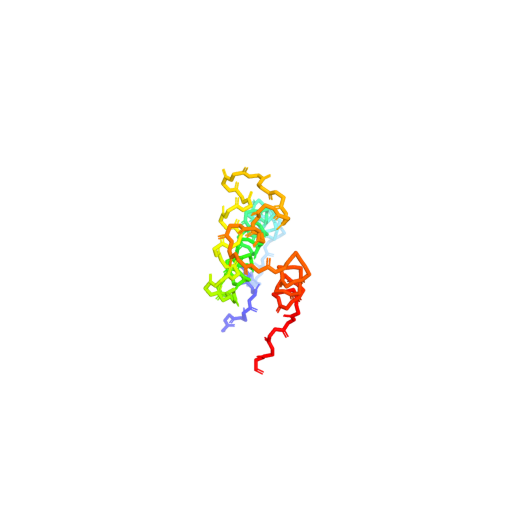? 0.594 -6.026 14.360 1.00 69.06 87 ARG A CA 1
ATOM 698 C C . ARG A 1 87 ? 0.365 -6.240 12.859 1.00 69.06 87 ARG A C 1
ATOM 700 O O . ARG A 1 87 ? 0.627 -7.338 12.369 1.00 69.06 87 ARG A O 1
ATOM 707 N N . GLY A 1 88 ? -0.147 -5.244 12.139 1.00 67.31 88 GLY A N 1
ATOM 708 C CA . GLY A 1 88 ? -0.219 -5.236 10.674 1.00 67.31 88 GLY A CA 1
ATOM 709 C C . GLY A 1 88 ? 1.093 -4.803 10.006 1.00 67.31 88 GLY A C 1
ATOM 710 O O . GLY A 1 88 ? 1.351 -5.179 8.867 1.00 67.31 88 GLY A O 1
ATOM 711 N N . LEU A 1 89 ? 1.930 -4.039 10.717 1.00 64.88 89 LEU A N 1
ATOM 712 C CA . LEU A 1 89 ? 3.240 -3.557 10.254 1.00 64.88 89 LEU A CA 1
ATOM 713 C C . LEU A 1 89 ? 4.371 -4.578 10.455 1.00 64.88 89 LEU A C 1
ATOM 715 O O . LEU A 1 89 ? 5.393 -4.498 9.773 1.00 64.88 89 LEU A O 1
ATOM 719 N N . LEU A 1 90 ? 4.199 -5.536 11.369 1.00 63.75 90 LEU A N 1
ATOM 720 C CA . LEU A 1 90 ? 5.137 -6.640 11.561 1.00 63.75 90 LEU A CA 1
ATOM 721 C C . LEU A 1 90 ? 5.011 -7.669 10.423 1.00 63.75 90 LEU A C 1
ATOM 723 O O . LEU A 1 90 ? 3.892 -8.034 10.051 1.00 63.75 90 LEU A O 1
ATOM 727 N N . PRO A 1 91 ? 6.134 -8.174 9.878 1.00 56.84 91 PRO A N 1
ATOM 728 C CA . PRO A 1 91 ? 6.101 -9.207 8.854 1.00 56.84 91 PRO A CA 1
ATOM 729 C C . PRO A 1 91 ? 5.435 -10.464 9.422 1.00 56.84 91 PRO A C 1
ATOM 731 O O . PRO A 1 91 ? 5.947 -11.093 10.347 1.00 56.84 91 PRO A O 1
ATOM 734 N N . ARG A 1 92 ? 4.276 -10.833 8.869 1.00 63.72 92 ARG A N 1
ATOM 735 C CA . ARG A 1 92 ? 3.655 -12.132 9.146 1.00 63.72 92 ARG A CA 1
ATOM 736 C C . ARG A 1 92 ? 4.474 -13.174 8.391 1.00 63.72 92 ARG A C 1
ATOM 738 O O . ARG A 1 92 ? 4.496 -13.155 7.161 1.00 63.72 92 ARG A O 1
ATOM 745 N N . GLY A 1 93 ? 5.233 -13.968 9.146 1.00 60.78 93 GLY A N 1
ATOM 746 C CA . GLY A 1 93 ? 6.124 -15.002 8.624 1.00 60.78 93 GLY A CA 1
ATOM 747 C C . GLY A 1 93 ? 5.402 -15.927 7.646 1.00 60.78 93 GLY A C 1
ATOM 748 O O . GLY A 1 93 ? 4.211 -16.196 7.809 1.00 60.78 93 GLY A O 1
ATOM 749 N N . ARG A 1 94 ? 6.135 -16.343 6.613 1.00 45.69 94 ARG A N 1
ATOM 750 C CA . ARG A 1 94 ? 5.727 -17.384 5.671 1.00 45.69 94 ARG A CA 1
ATOM 751 C C . ARG A 1 94 ? 6.107 -18.744 6.240 1.00 45.69 94 ARG A C 1
ATOM 753 O O . ARG A 1 94 ? 7.211 -18.809 6.824 1.00 45.69 94 ARG A O 1
#

InterPro domains:
  IPR000792 Transcription regulator LuxR, C-terminal [PF00196] (49-82)
  IPR016032 Signal transduction response regulator, C-terminal effector [SSF46894] (40-85)

Sequence (94 aa):
MMKPGAMDFLTKPASDQTLLDAVGRYRVGWPRRTEAIVVKRNLERLGMLTHCEREILREVVTRGRLNKQIAFDLGISDVTVKLRWLRGLLPRGR